Protein 1GXU (pdb70)

Sequence (88 aa):
NTSCCGVQLRIRGKVQGVGFRPFVWQLAQQLNLHGDVCNDGDGVEVRLREDPEVFLVQLYQHCPPLARIDSVEREPFIWSALPTEFTIR

Organism: Escherichia coli (strain K12) (NCBI:txid83333)

InterPro dom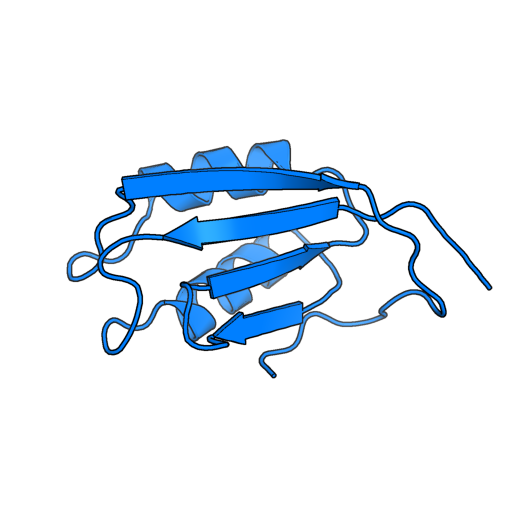ains:
  IPR001792 Acylphosphatase-like domain [PF00708] (10-77)
  IPR001792 Acylphosphatase-like domain [PS51160] (8-92)
  IPR004421 Carbamoyltransferase, HypF-type [PIRSF006256] (8-743)
  IPR004421 Carbamoyltransferase, HypF-type [TIGR00143] (11-738)
  IPR006070 Threonylcarbamoyl-AMP synthase-like domain [PF01300] (209-373)
  IPR006070 Threonylcarbamoyl-AMP synthase-like domain [PS51163] (200-376)
  IPR011125 Zinc finger, HypF-type [PF07503] (108-141)
  IPR011125 Zinc finger, HypF-type [PF07503] (158-190)
  IPR017945 DHBP synthase RibB-like alpha/beta domain superfamily [SSF55821] (175-379)
  IPR017968 Acylphosphatase, conserved site [PS00150] (13-23)
  IPR036046 Acylphosphatase-like domain superfamily [SSF54975] (8-91)
  IPR041440 HypF, Kae1-like domain [PF17788] (390-486)
  IPR051060 Carbamoyltransferase HypF-like [PTHR42959] (1-745)
  IPR055128 Carbamoyltransferase, Kae1-li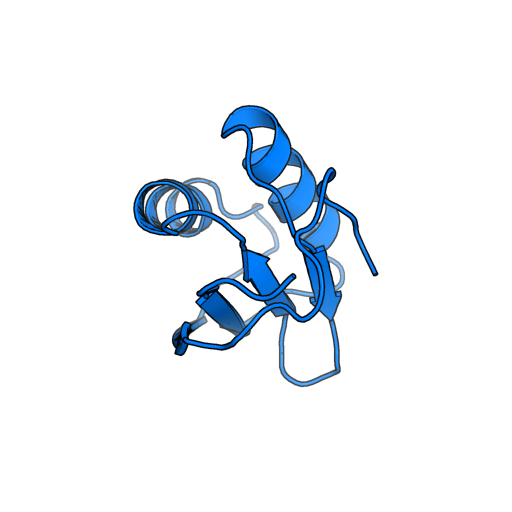ke domain, second subdomain [PF22521] (499-734)

Solvent-accessible surface area: 5092 Å² total; per-residue (Å²): 161,91,29,93,7,8,31,0,33,0,67,33,91,7,125,79,15,41,3,92,77,33,0,96,83,8,0,82,122,50,110,16,41,2,13,0,13,39,82,73,75,14,0,20,0,58,0,101,52,118,0,90,88,1,31,91,55,0,110,134,117,34,19,139,110,13,126,30,89,42,34,101,129,94,102,43,112,17,96,66,60,20,113,114,5,59,82,144

Structure (mmCIF, N/CA/C/O backbone):
data_1GXU
#
_entry.id   1GXU
#
_cell.length_a   57.994
_cell.length_b   57.994
_cell.length_c   156.414
_cell.angle_alpha   90.00
_cell.angle_beta   90.00
_cell.angle_gamma   120.00
#
_symmetry.space_group_name_H-M   'H 3 2'
#
loop_
_entity.id
_entity.type
_entity.pdbx_description
1 polymer 'HYDROGENASE MATURATION PROTEIN HYPF'
2 non-polymer 'DIHYDROGENPHOSPHATE ION'
3 water water
#
loop_
_atom_site.group_PDB
_atom_site.id
_atom_site.type_symbol
_atom_site.label_atom_id
_atom_site.label_alt_id
_atom_site.label_comp_id
_atom_site.label_asym_id
_atom_site.label_entity_id
_atom_site.label_seq_id
_atom_site.pdbx_PDB_ins_code
_atom_site.Cartn_x
_atom_site.Cartn_y
_atom_site.Cartn_z
_atom_site.occupancy
_atom_site.B_iso_or_equiv
_atom_site.auth_seq_id
_atom_site.auth_comp_id
_atom_site.auth_asym_id
_atom_site.auth_atom_id
_atom_site.pdbx_PDB_model_num
ATOM 1 N N . ASN A 1 4 ? 16.031 11.864 84.700 1.00 46.32 4 ASN A N 1
ATOM 2 C CA . ASN A 1 4 ? 16.885 10.655 84.621 1.00 40.52 4 ASN A CA 1
ATOM 3 C C . ASN A 1 4 ? 16.489 9.714 83.480 1.00 37.40 4 ASN A C 1
ATOM 4 O O . ASN A 1 4 ? 16.017 10.139 82.410 1.00 35.39 4 ASN A O 1
ATOM 9 N N . THR A 1 5 ? 16.744 8.429 83.675 1.00 34.54 5 THR A N 1
ATOM 10 C CA . THR A 1 5 ? 16.535 7.475 82.588 1.00 32.27 5 THR A CA 1
ATOM 11 C C . THR A 1 5 ? 15.096 7.019 82.335 1.00 31.81 5 THR A C 1
ATOM 12 O O . THR A 1 5 ? 14.252 6.982 83.241 1.00 36.89 5 THR A O 1
ATOM 16 N N . SER A 1 6 ? 14.842 6.590 81.100 1.00 28.08 6 SER A N 1
ATOM 17 C CA . SER A 1 6 ? 13.513 6.123 80.698 1.00 27.36 6 SER A CA 1
ATOM 18 C C . SER A 1 6 ? 13.647 5.164 79.505 1.00 26.49 6 SER A C 1
ATOM 19 O O . SER A 1 6 ? 14.635 5.250 78.773 1.00 23.65 6 SER A O 1
ATOM 22 N N A CYS A 1 7 ? 12.639 4.318 79.325 0.50 25.37 7 CYS A N 1
ATOM 23 N N B CYS A 1 7 ? 12.711 4.221 79.337 0.50 27.79 7 CYS A N 1
ATOM 24 C CA A CYS A 1 7 ? 12.602 3.358 78.219 0.50 24.87 7 CYS A CA 1
ATOM 25 C CA B CYS A 1 7 ? 12.794 3.273 78.199 0.50 25.84 7 CYS A CA 1
ATOM 26 C C A CYS A 1 7 ? 12.249 4.096 76.941 0.50 27.51 7 C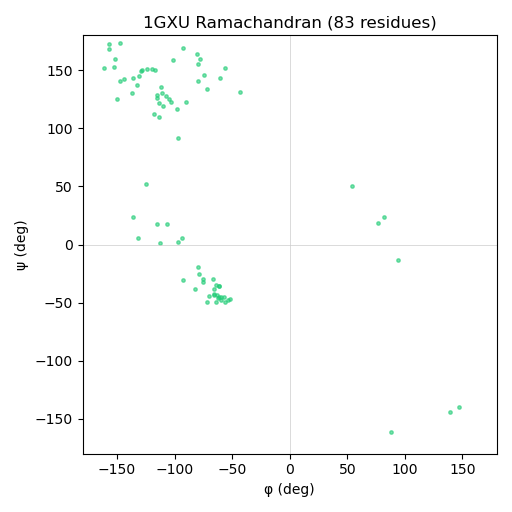YS A C 1
ATOM 27 C C B CYS A 1 7 ? 12.178 3.918 76.902 0.50 29.16 7 CYS A C 1
ATOM 28 O O A CYS A 1 7 ? 11.439 5.030 77.038 0.50 27.12 7 CYS A O 1
ATOM 29 O O B CYS A 1 7 ? 10.949 3.965 76.743 0.50 30.37 7 CYS A O 1
ATOM 34 N N . GLY A 1 8 ? 13.050 3.908 75.915 1.00 20.99 8 GLY A N 1
ATOM 35 C CA . GLY A 1 8 ? 12.800 4.463 74.605 1.00 22.06 8 GLY A CA 1
ATOM 36 C C . GLY A 1 8 ? 12.726 3.377 73.546 1.00 18.12 8 GLY A C 1
ATOM 37 O O . GLY A 1 8 ? 12.965 2.198 73.816 1.00 20.14 8 GLY A O 1
ATOM 38 N N . VAL A 1 9 ? 12.513 3.800 72.321 1.00 15.53 9 VAL A N 1
ATOM 39 C CA . VAL A 1 9 ? 12.545 2.903 71.204 1.00 15.00 9 VAL A CA 1
ATOM 40 C C . VAL A 1 9 ? 13.388 3.527 70.106 1.00 14.56 9 VAL A C 1
ATOM 41 O O . VAL A 1 9 ? 13.324 4.731 69.870 1.00 15.72 9 VAL A O 1
ATOM 45 N N . GLN A 1 10 ? 14.223 2.698 69.485 1.00 15.19 10 GLN A N 1
ATOM 46 C CA . GLN A 1 10 ? 14.980 3.097 68.322 1.00 15.97 10 GLN A CA 1
ATOM 47 C C . GLN A 1 10 ? 14.456 2.349 67.113 1.00 14.36 10 GLN A C 1
ATOM 48 O O . GLN A 1 10 ? 14.319 1.122 67.136 1.00 17.29 10 GLN A O 1
ATOM 54 N N . LEU A 1 11 ? 14.178 3.080 66.055 1.00 13.35 11 LEU A N 1
ATOM 55 C CA . LEU A 1 11 ? 13.748 2.518 64.783 1.00 14.05 11 LEU A CA 1
ATOM 56 C C . LEU A 1 11 ? 14.824 2.718 63.752 1.00 13.41 11 LEU A C 1
ATOM 57 O O . LEU A 1 11 ? 15.426 3.801 63.700 1.00 16.24 11 LEU A O 1
ATOM 62 N N . ARG A 1 12 ? 15.104 1.701 62.973 1.00 12.90 12 ARG A N 1
ATOM 63 C CA . ARG A 1 12 ? 16.073 1.768 61.912 1.00 13.24 12 ARG A CA 1
ATOM 64 C C . ARG A 1 12 ? 15.361 1.518 60.594 1.00 12.05 12 ARG A C 1
ATOM 65 O O . ARG A 1 12 ? 14.842 0.423 60.377 1.00 12.57 12 ARG A O 1
ATOM 73 N N . ILE A 1 13 ? 15.306 2.561 59.785 1.00 12.15 13 ILE A N 1
ATOM 74 C CA . ILE A 1 13 ? 14.505 2.580 58.554 1.00 11.70 13 ILE A CA 1
ATOM 75 C C . ILE A 1 13 ? 15.465 2.560 57.365 1.00 11.51 13 ILE A C 1
ATOM 76 O O . ILE A 1 13 ? 16.268 3.464 57.226 1.00 12.63 13 ILE A O 1
ATOM 81 N N . ARG A 1 14 ? 15.374 1.534 56.523 1.00 11.48 14 ARG A N 1
ATOM 82 C CA . ARG A 1 14 ? 16.280 1.371 55.401 1.00 11.65 14 ARG A CA 1
ATOM 83 C C . ARG A 1 14 ? 15.538 1.368 54.101 1.00 11.66 14 ARG A C 1
ATOM 84 O O . ARG A 1 14 ? 14.340 0.994 54.046 1.00 12.44 14 ARG A O 1
ATOM 92 N N . GLY A 1 15 ? 16.221 1.809 53.053 1.00 11.86 15 GLY A N 1
ATOM 93 C CA . GLY A 1 15 ? 15.642 1.824 51.716 1.00 12.86 15 GLY A CA 1
ATOM 94 C C . GLY A 1 15 ? 16.218 3.016 50.971 1.00 12.18 15 GLY A C 1
ATOM 95 O O . GLY A 1 15 ? 17.420 3.282 51.068 1.00 12.96 15 GLY A O 1
ATOM 96 N N . LYS A 1 16 ? 15.362 3.687 50.200 1.00 12.36 16 LYS A N 1
ATOM 97 C CA . LYS A 1 16 ? 15.733 4.914 49.534 1.00 12.58 16 LYS A CA 1
ATOM 98 C C . LYS A 1 16 ? 15.223 6.025 50.439 1.00 11.94 16 LYS A C 1
ATOM 99 O O . LYS A 1 16 ? 14.060 6.400 50.402 1.00 13.23 16 LYS A O 1
ATOM 106 N N . VAL A 1 17 ? 16.094 6.462 51.343 1.00 12.31 17 VAL A N 1
ATOM 107 C CA . VAL A 1 17 ? 15.714 7.240 52.500 1.00 13.66 17 VAL A CA 1
ATOM 108 C C . VAL A 1 17 ? 16.660 8.396 52.729 1.00 13.66 17 VAL A C 1
ATOM 109 O O . VAL A 1 17 ? 16.708 8.932 53.834 1.00 15.89 17 VAL A O 1
ATOM 113 N N . GLN A 1 18 ? 17.343 8.835 51.661 1.00 13.70 18 GLN A N 1
ATOM 114 C CA . GLN A 1 18 ? 18.218 9.962 51.695 1.00 15.94 18 GLN A CA 1
ATOM 115 C C . GLN A 1 18 ? 18.193 10.684 50.352 1.00 15.60 18 GLN A C 1
ATOM 116 O O . GLN A 1 18 ? 17.939 10.078 49.310 1.00 16.76 18 GLN A O 1
ATOM 125 N N . GLY A 1 19 ? 18.225 12.022 50.436 1.00 14.96 19 GLY A N 1
ATOM 126 C CA . GLY A 1 19 ? 17.999 12.858 49.250 1.00 15.43 19 GLY A CA 1
ATOM 127 C C . GLY A 1 19 ? 16.535 12.956 48.841 1.00 15.96 19 GLY A C 1
ATOM 128 O O . GLY A 1 19 ? 16.234 13.352 47.711 1.00 16.24 19 GLY A O 1
ATOM 129 N N . VAL A 1 20 ? 15.617 12.631 49.748 1.00 14.33 20 VAL A N 1
ATOM 130 C CA . VAL A 1 20 ? 14.227 12.471 49.382 1.00 15.09 20 VAL A CA 1
ATOM 131 C C . VAL A 1 20 ? 13.282 13.210 50.303 1.00 13.17 20 VAL A C 1
ATOM 132 O O . VAL A 1 20 ? 12.086 13.091 50.193 1.00 15.80 20 VAL A O 1
ATOM 136 N N . GLY A 1 21 ? 13.854 13.980 51.215 1.00 14.40 21 GLY A N 1
ATOM 137 C CA . GLY A 1 21 ? 13.075 14.668 52.208 1.00 14.81 21 GLY A CA 1
ATOM 138 C C . GLY A 1 21 ? 12.680 13.825 53.392 1.00 12.86 21 GLY A C 1
ATOM 139 O O . GLY A 1 21 ? 11.713 14.123 54.086 1.00 13.53 21 GLY A O 1
ATOM 140 N N . PHE A 1 22 ? 13.443 12.769 53.656 1.00 13.07 22 PHE A N 1
ATOM 141 C CA . PHE A 1 22 ? 13.070 11.820 54.668 1.00 11.59 22 PHE A CA 1
ATOM 142 C C . PHE A 1 22 ? 13.209 12.350 56.078 1.00 11.36 22 PHE A C 1
ATOM 143 O O . PHE A 1 22 ? 12.315 12.171 56.881 1.00 12.00 22 PHE A O 1
ATOM 151 N N . ARG A 1 23 ? 14.351 12.946 56.428 1.00 11.14 23 ARG A N 1
ATOM 152 C CA . ARG A 1 23 ? 14.464 13.475 57.799 1.00 11.64 23 ARG A CA 1
ATOM 153 C C . ARG A 1 23 ? 13.392 14.541 58.095 1.00 12.03 23 ARG A C 1
ATOM 154 O O . ARG A 1 23 ? 12.764 14.530 59.133 1.00 11.66 23 ARG A O 1
ATOM 162 N N . PRO A 1 24 ? 13.164 15.526 57.115 1.00 13.07 24 PRO A N 1
ATOM 163 C CA . PRO A 1 24 ? 12.060 16.495 57.356 1.00 12.75 24 PRO A CA 1
ATOM 164 C C . PRO A 1 24 ? 10.696 15.828 57.464 1.00 11.88 24 PRO A C 1
ATOM 165 O O . PRO A 1 24 ? 9.853 16.286 58.221 1.00 13.42 24 PRO A O 1
ATOM 169 N N . PHE A 1 25 ? 10.455 14.762 56.684 1.00 12.61 25 PHE A N 1
ATOM 170 C CA . PHE A 1 25 ? 9.201 14.000 56.757 1.00 12.58 25 PHE A CA 1
ATOM 171 C C . PHE A 1 25 ? 9.015 13.424 58.150 1.00 12.00 25 PHE A C 1
ATOM 172 O O . PHE A 1 25 ? 7.955 13.575 58.766 1.00 13.20 25 PHE A O 1
ATOM 180 N N . VAL A 1 26 ? 10.071 12.798 58.656 1.00 12.17 26 VAL A N 1
ATOM 181 C CA . VAL A 1 26 ? 9.998 12.241 60.002 1.00 11.73 26 VAL A CA 1
ATOM 182 C C . VAL A 1 26 ? 9.746 13.338 61.030 1.00 12.38 26 VAL A C 1
ATOM 183 O O . VAL A 1 26 ? 8.939 13.169 61.955 1.00 12.74 26 VAL A O 1
ATOM 187 N N . TRP A 1 27 ? 10.471 14.440 60.900 1.00 12.23 27 TRP A N 1
ATOM 188 C CA . TRP A 1 27 ? 10.260 15.532 61.841 1.00 11.93 27 TRP A CA 1
ATOM 189 C C . TRP A 1 27 ? 8.793 15.994 61.832 1.00 12.83 27 TRP A C 1
ATOM 190 O O . TRP A 1 27 ? 8.198 16.228 62.907 1.00 13.43 27 TRP A O 1
ATOM 201 N N . GLN A 1 28 ? 8.217 16.163 60.640 1.00 12.68 28 GLN A N 1
ATOM 202 C CA . GLN A 1 28 ? 6.861 16.649 60.563 1.00 14.58 28 GLN A CA 1
ATOM 203 C C . GLN A 1 28 ? 5.868 15.652 61.150 1.00 14.24 28 GLN A C 1
ATOM 204 O O . GLN A 1 28 ? 4.916 16.021 61.843 1.00 15.67 28 GLN A O 1
ATOM 210 N N . LEU A 1 29 ? 6.105 14.384 60.909 1.00 14.53 29 LEU A N 1
ATOM 211 C CA . LEU A 1 29 ? 5.252 13.347 61.485 1.00 15.19 29 LEU A CA 1
ATOM 212 C C . LEU A 1 29 ? 5.331 13.383 63.014 1.00 15.29 29 LEU A C 1
ATOM 213 O O . LEU A 1 29 ? 4.328 13.306 63.725 1.00 15.83 29 LEU A O 1
ATOM 218 N N . ALA A 1 30 ? 6.544 13.485 63.533 1.00 15.29 30 ALA A N 1
ATOM 219 C CA . ALA A 1 30 ? 6.735 13.568 64.974 1.00 16.72 30 ALA A CA 1
ATOM 220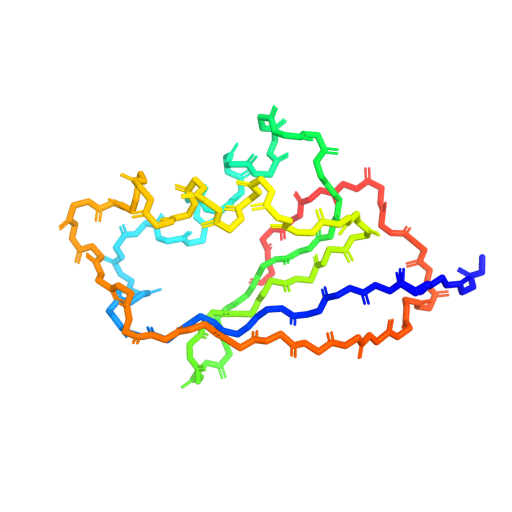 C C . ALA A 1 30 ? 6.067 14.805 65.576 1.00 17.19 30 ALA A C 1
ATOM 221 O O . ALA A 1 30 ? 5.396 14.741 66.626 1.00 19.10 30 ALA A O 1
ATOM 223 N N . GLN A 1 31 ? 6.085 15.911 64.842 1.00 16.03 31 GLN A N 1
ATOM 224 C CA . GLN A 1 31 ? 5.394 17.094 65.350 1.00 18.48 31 GLN A CA 1
ATOM 225 C C . GLN A 1 31 ? 3.886 16.881 65.421 1.00 16.95 31 GLN A C 1
ATOM 226 O O . GLN A 1 31 ? 3.221 17.250 66.395 1.00 19.75 31 GLN A O 1
ATOM 232 N N . GLN A 1 32 ? 3.337 16.277 64.367 1.00 16.35 32 GLN A N 1
ATOM 233 C CA . GLN A 1 32 ? 1.900 16.032 64.300 1.00 17.50 32 GLN A CA 1
ATOM 234 C C . GLN A 1 32 ? 1.436 15.070 65.380 1.00 17.18 32 GLN A C 1
ATOM 235 O O . GLN A 1 32 ? 0.294 15.154 65.841 1.00 19.62 32 GLN A O 1
ATOM 241 N N . LEU A 1 33 ? 2.274 14.101 65.714 1.00 15.46 33 LEU A N 1
ATOM 242 C CA . LEU A 1 33 ? 1.971 13.094 66.703 1.00 15.36 33 LEU A CA 1
ATOM 243 C C . LEU A 1 33 ? 2.472 13.453 68.104 1.00 16.76 33 LEU A C 1
ATOM 244 O O . LEU A 1 33 ? 2.289 12.697 69.050 1.00 18.41 33 LEU A O 1
ATOM 249 N N . ASN A 1 34 ? 3.010 14.651 68.271 1.00 16.16 34 ASN A N 1
ATOM 250 C CA . ASN A 1 34 ? 3.500 15.090 69.559 1.00 17.25 34 ASN A CA 1
ATOM 251 C C . ASN A 1 34 ? 4.501 14.097 70.156 1.00 16.20 34 ASN A C 1
ATOM 252 O O . ASN A 1 34 ? 4.484 13.796 71.346 1.00 19.08 34 ASN A O 1
ATOM 257 N N . LEU A 1 35 ? 5.493 13.712 69.355 1.00 15.28 35 LEU A N 1
ATOM 258 C CA . LEU A 1 35 ? 6.543 12.808 69.768 1.00 15.00 35 LEU A CA 1
ATOM 259 C C . LEU A 1 35 ? 7.817 13.557 70.084 1.00 14.12 35 LEU A C 1
ATOM 260 O O . LEU A 1 35 ? 8.026 14.655 69.573 1.00 16.23 35 LEU A O 1
ATOM 265 N N . HIS A 1 36 ? 8.683 12.936 70.865 1.00 14.90 36 HIS A N 1
ATOM 266 C CA . HIS A 1 36 ? 9.938 13.537 71.299 1.00 14.74 36 HIS A CA 1
ATOM 267 C C . HIS A 1 36 ? 11.070 12.544 71.061 1.00 13.96 36 HIS A C 1
ATOM 268 O O . HI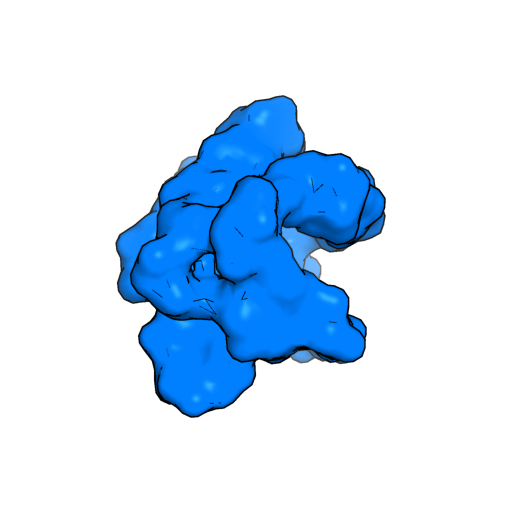S A 1 36 ? 10.906 11.337 71.250 1.00 15.66 36 HIS A O 1
A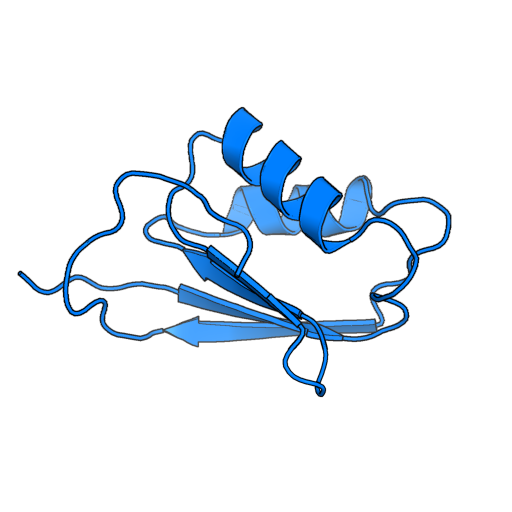TOM 275 N N . GLY A 1 37 ? 12.226 13.070 70.702 1.00 14.17 37 GLY A N 1
ATOM 276 C CA . GLY A 1 37 ? 13.374 12.293 70.332 1.00 13.13 37 GLY A CA 1
ATOM 277 C C . GLY A 1 37 ? 14.087 12.898 69.145 1.00 13.75 37 GLY A C 1
ATOM 278 O O . GLY A 1 37 ? 14.208 14.119 69.087 1.00 13.96 37 GLY A O 1
ATOM 279 N N . ASP A 1 38 ? 14.633 12.059 68.258 1.00 12.91 38 ASP A N 1
ATOM 280 C CA . ASP A 1 38 ? 15.425 12.612 67.196 1.00 13.11 38 ASP A CA 1
ATOM 281 C C . ASP A 1 38 ? 15.488 11.666 66.010 1.00 12.07 38 ASP A C 1
ATOM 282 O O . ASP A 1 38 ? 15.067 10.502 66.072 1.00 12.51 38 ASP A O 1
ATOM 287 N N . VAL A 1 39 ? 15.995 12.210 64.916 1.00 12.96 39 VAL A N 1
ATOM 288 C CA . VAL A 1 39 ? 16.187 11.457 63.688 1.00 13.97 39 VAL A CA 1
ATOM 289 C C . VAL A 1 39 ? 17.544 11.795 63.131 1.00 13.86 39 VAL A C 1
ATOM 290 O O . VAL A 1 39 ? 17.976 12.956 63.181 1.00 14.52 39 VAL A O 1
ATOM 294 N N . CYS A 1 40 ? 18.217 10.810 62.560 1.00 14.39 40 CYS A N 1
ATOM 295 C CA . CYS A 1 40 ? 19.487 11.047 61.894 1.00 16.41 40 CYS A CA 1
ATOM 296 C C . CYS A 1 40 ? 19.699 10.031 60.798 1.00 14.89 40 CYS A C 1
ATOM 297 O O . CYS A 1 40 ? 19.030 9.023 60.760 1.00 19.73 40 CYS A O 1
ATOM 301 N N . ASN A 1 41 ? 20.562 10.342 59.868 1.00 14.82 41 ASN A N 1
ATOM 302 C CA . ASN A 1 41 ? 21.018 9.404 58.856 1.00 15.72 41 ASN A CA 1
ATOM 303 C C . ASN A 1 41 ? 22.493 9.156 59.118 1.00 16.67 41 ASN A C 1
ATOM 304 O O . ASN A 1 41 ? 23.306 10.062 59.053 1.00 17.61 41 ASN A O 1
ATOM 309 N N . ASP A 1 42 ? 22.808 7.957 59.574 1.00 18.60 42 ASP A N 1
ATOM 310 C CA . ASP A 1 42 ? 24.147 7.546 59.989 1.00 19.18 42 ASP A CA 1
ATOM 311 C C . ASP A 1 42 ? 24.815 6.617 59.023 1.00 19.17 42 ASP A C 1
ATOM 312 O O . ASP A 1 42 ? 25.844 6.025 59.361 1.00 21.73 42 ASP A O 1
ATOM 317 N N . GLY A 1 43 ? 24.323 6.566 57.780 1.00 17.96 43 GLY A N 1
ATOM 318 C CA . GLY A 1 43 ? 24.967 5.726 56.767 1.00 18.11 43 GLY A CA 1
ATOM 319 C C . GLY A 1 43 ? 24.393 4.316 56.601 1.00 18.05 43 GLY A C 1
ATOM 320 O O . GLY A 1 43 ? 24.715 3.643 55.620 1.00 19.21 43 GLY A O 1
ATOM 321 N N . ASP A 1 44 ? 23.566 3.863 57.520 1.00 16.34 44 ASP A N 1
ATOM 322 C CA . ASP A 1 44 ? 22.881 2.569 57.417 1.00 15.20 44 ASP A CA 1
ATOM 323 C C . ASP A 1 44 ? 21.397 2.818 57.562 1.00 17.00 44 ASP A C 1
ATOM 324 O O . ASP A 1 44 ? 20.714 2.147 58.317 1.00 18.10 44 ASP A O 1
ATOM 329 N N . GLY A 1 45 ? 20.909 3.741 56.764 1.00 17.53 45 GLY A N 1
ATOM 330 C CA . GLY A 1 45 ? 19.544 4.181 56.842 1.00 19.40 45 GLY A CA 1
ATOM 331 C C . GLY A 1 45 ? 19.338 5.308 57.817 1.00 17.14 45 GLY A C 1
ATOM 332 O O . GLY A 1 45 ? 20.243 6.028 58.224 1.00 22.82 45 GLY A O 1
ATOM 333 N N . VAL A 1 46 ? 18.111 5.467 58.201 1.00 13.56 46 VAL A N 1
ATOM 334 C CA . VAL A 1 46 ? 17.636 6.534 59.057 1.00 13.91 46 VAL A CA 1
ATOM 335 C C . VAL A 1 46 ? 17.314 5.932 60.429 1.00 14.84 46 VAL A C 1
ATOM 336 O O . VAL A 1 46 ? 16.637 4.907 60.535 1.00 17.32 46 VAL A O 1
ATOM 340 N N . GLU A 1 47 ? 17.871 6.531 61.479 1.00 13.76 47 GLU A N 1
ATOM 341 C CA . GLU A 1 47 ? 17.584 6.132 62.828 1.00 12.96 47 GLU A CA 1
ATOM 342 C C . GLU A 1 47 ? 16.671 7.129 63.511 1.00 13.14 47 GLU A C 1
ATOM 343 O O . GLU A 1 47 ? 16.977 8.332 63.530 1.00 14.57 47 GLU A O 1
ATOM 349 N N . VAL A 1 48 ? 15.554 6.639 64.041 1.00 12.10 48 VAL A N 1
ATOM 350 C CA . VAL A 1 48 ? 14.586 7.451 64.777 1.00 12.63 48 VAL A CA 1
ATOM 351 C C . VAL A 1 48 ? 14.579 6.963 66.195 1.00 13.11 48 VAL A C 1
ATOM 352 O O . VAL A 1 48 ? 14.432 5.764 66.428 1.00 15.95 48 VAL A O 1
ATOM 356 N N . ARG A 1 49 ? 14.784 7.857 67.135 1.00 12.66 49 ARG A N 1
ATOM 357 C CA . ARG A 1 49 ? 14.695 7.507 68.541 1.00 14.06 49 ARG A CA 1
ATOM 358 C C . ARG A 1 49 ? 13.541 8.273 69.153 1.00 13.02 49 ARG A C 1
ATOM 359 O O . ARG A 1 49 ? 13.417 9.487 68.966 1.00 13.71 49 ARG A O 1
ATOM 367 N N . LEU A 1 50 ? 12.664 7.534 69.834 1.00 13.69 50 LEU A N 1
ATOM 368 C CA . LEU A 1 50 ? 11.460 8.100 70.397 1.00 13.70 50 LEU A CA 1
ATOM 369 C C . LEU A 1 50 ? 11.373 7.838 71.878 1.00 14.15 50 LEU A C 1
ATOM 370 O O . LEU A 1 50 ? 11.799 6.801 72.384 1.00 15.55 50 LEU A O 1
ATOM 375 N N . ARG A 1 51 ? 10.704 8.762 72.549 1.00 16.52 51 ARG A N 1
ATOM 376 C CA . ARG A 1 51 ? 10.326 8.624 73.935 1.00 17.10 51 ARG A CA 1
ATOM 377 C C . ARG A 1 51 ? 9.040 7.787 74.047 1.00 18.85 51 ARG A C 1
ATOM 378 O O . ARG A 1 51 ? 8.879 7.009 74.990 1.00 23.00 51 ARG A O 1
ATOM 386 N N . GLU A 1 52 ? 8.123 7.982 73.114 1.00 18.45 52 GLU A N 1
ATOM 387 C CA . GLU A 1 52 ? 6.807 7.379 73.104 1.00 18.62 52 GLU A CA 1
ATOM 388 C C . GLU A 1 52 ? 6.743 6.079 72.318 1.00 19.46 52 GLU A C 1
ATOM 389 O O . GLU A 1 52 ? 7.686 5.729 71.612 1.00 22.19 52 GLU A O 1
ATOM 395 N N . ASP A 1 53 ? 5.624 5.356 72.443 1.00 20.82 53 ASP A N 1
ATOM 396 C CA . ASP A 1 53 ? 5.367 4.155 71.652 1.00 23.24 53 ASP A CA 1
ATOM 397 C C . ASP A 1 53 ? 5.358 4.565 70.170 1.00 19.11 53 ASP A C 1
ATOM 398 O O . ASP A 1 53 ? 4.789 5.595 69.828 1.00 21.18 53 ASP A O 1
ATOM 403 N N . PRO A 1 54 ? 5.867 3.712 69.293 1.00 18.63 54 PRO A N 1
ATOM 404 C CA . PRO A 1 54 ? 6.073 4.070 67.902 1.00 17.37 54 PRO A CA 1
ATOM 405 C C . PRO A 1 54 ? 4.994 3.651 66.942 1.00 15.35 54 PRO A C 1
ATOM 406 O O . PRO A 1 54 ? 5.129 3.855 65.764 1.00 16.66 54 PRO A O 1
ATOM 410 N N . GLU A 1 55 ? 3.914 3.032 67.436 1.00 17.60 55 GLU A N 1
ATOM 411 C CA . GLU A 1 55 ? 3.014 2.364 66.528 1.00 17.40 55 GLU A CA 1
ATOM 412 C C . GLU A 1 55 ? 2.307 3.269 65.534 1.00 16.11 55 GLU A C 1
ATOM 413 O O . GLU A 1 55 ? 2.285 2.944 64.343 1.00 16.94 55 GLU A O 1
ATOM 419 N N . VAL A 1 56 ? 1.687 4.376 65.986 1.00 15.91 56 VAL A N 1
ATOM 420 C CA . VAL A 1 56 ? 1.005 5.258 65.045 1.00 15.76 56 VAL A CA 1
ATOM 421 C C . VAL A 1 56 ? 2.045 5.848 64.070 1.00 13.84 56 VAL A C 1
ATOM 422 O O . VAL A 1 56 ? 1.801 5.960 62.889 1.00 15.47 56 VAL A O 1
ATOM 426 N N . PHE A 1 57 ? 3.198 6.272 64.613 1.00 14.94 57 PHE A N 1
ATOM 427 C CA . PHE A 1 57 ? 4.279 6.793 63.794 1.00 14.62 57 PHE A CA 1
ATOM 428 C C . PHE A 1 57 ? 4.610 5.803 62.685 1.00 13.87 57 PHE A C 1
ATOM 429 O O . PHE A 1 57 ? 4.754 6.176 61.536 1.00 15.15 57 PHE A O 1
ATOM 437 N N . LEU A 1 58 ? 4.746 4.534 63.044 1.00 14.45 58 LEU A N 1
ATOM 438 C CA . LEU A 1 58 ? 5.148 3.533 62.044 1.00 16.14 58 LEU A CA 1
ATOM 439 C C . LEU A 1 58 ? 4.081 3.348 60.982 1.00 15.85 58 LEU A C 1
ATOM 440 O O . LEU A 1 58 ? 4.386 3.266 59.780 1.00 17.17 58 LEU A O 1
ATOM 448 N N . VAL A 1 59 ? 2.810 3.294 61.407 1.00 17.13 59 VAL A N 1
ATOM 449 C CA . VAL A 1 59 ? 1.743 3.216 60.430 1.00 18.52 59 VAL A CA 1
ATOM 450 C C . VAL A 1 59 ? 1.838 4.327 59.405 1.00 16.24 59 VAL A C 1
ATOM 451 O O . VAL A 1 59 ? 1.778 4.129 58.183 1.00 19.39 59 VAL A O 1
ATOM 455 N N . GLN A 1 60 ? 2.021 5.546 59.918 1.00 17.39 60 GLN A N 1
ATOM 456 C CA . GLN A 1 60 ? 1.969 6.707 59.054 1.00 15.60 60 GLN A CA 1
ATOM 457 C C . GLN A 1 60 ? 3.274 6.926 58.250 1.00 14.45 60 GLN A C 1
ATOM 458 O O . GLN A 1 60 ? 3.205 7.418 57.137 1.00 15.58 60 GLN A O 1
ATOM 464 N N . LEU A 1 61 ? 4.382 6.425 58.783 1.00 15.02 61 LEU A N 1
ATOM 465 C CA . LEU A 1 61 ? 5.656 6.420 58.084 1.00 13.78 61 LEU A CA 1
ATOM 466 C C . LEU A 1 61 ? 5.463 5.685 56.740 1.00 13.89 61 LEU A C 1
ATOM 467 O O . LEU A 1 61 ? 5.862 6.156 55.690 1.00 14.33 61 LEU A O 1
ATOM 472 N N . TYR A 1 62 ? 4.848 4.493 56.813 1.00 14.33 62 TYR A N 1
ATOM 473 C CA . TYR A 1 62 ? 4.652 3.704 55.630 1.00 14.28 62 TYR A CA 1
ATOM 474 C C . TYR A 1 62 ? 3.641 4.290 54.695 1.00 14.35 62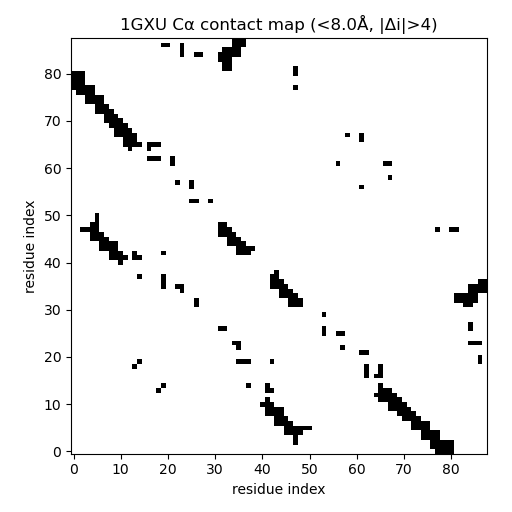 TYR A C 1
ATOM 475 O O . TYR A 1 62 ? 3.842 4.318 53.491 1.00 16.69 62 TYR A O 1
ATOM 484 N N . GLN A 1 63 ? 2.518 4.750 55.237 1.00 14.81 63 GLN A N 1
ATOM 485 C CA . GLN A 1 63 ? 1.405 5.131 54.392 1.00 15.52 63 GLN A CA 1
ATOM 486 C C . GLN A 1 63 ? 1.636 6.446 53.699 1.00 16.50 63 GLN A C 1
ATOM 487 O O . GLN A 1 63 ? 1.136 6.665 52.595 1.00 19.86 63 GLN A O 1
ATOM 493 N N . HIS A 1 64 ? 2.414 7.327 54.335 1.00 15.72 64 HIS A N 1
ATOM 494 C CA . HIS A 1 64 ? 2.598 8.641 53.844 1.00 16.95 64 HIS A CA 1
ATOM 495 C C . HIS A 1 64 ? 4.060 8.917 53.417 1.00 17.57 64 HIS A C 1
ATOM 496 O O . HIS A 1 64 ? 4.419 10.057 53.168 1.00 19.72 64 HIS A O 1
ATOM 503 N N . CYS A 1 65 ? 4.835 7.855 53.206 1.00 16.82 65 CYS A N 1
ATOM 504 C CA . CYS A 1 65 ? 6.208 7.905 52.686 1.00 17.55 65 CYS A CA 1
ATOM 505 C C . CYS A 1 65 ? 6.247 8.892 51.532 1.00 19.49 65 CYS A C 1
ATOM 506 O O . CYS A 1 65 ? 5.485 8.731 50.579 1.00 19.77 65 CYS A O 1
ATOM 509 N N . PRO A 1 66 ? 7.224 9.817 51.525 1.00 18.47 66 PRO A N 1
ATOM 510 C CA . PRO A 1 66 ? 7.391 10.775 50.421 1.00 20.89 66 PRO A CA 1
ATOM 511 C C . PRO A 1 66 ? 7.540 10.047 49.115 1.00 16.92 66 PRO A C 1
ATOM 512 O O . PRO A 1 66 ? 8.079 8.977 49.047 1.00 16.12 66 PRO A O 1
ATOM 516 N N . PRO A 1 67 ? 7.132 10.698 48.047 1.00 19.41 67 PRO A N 1
ATOM 517 C CA . PRO A 1 67 ? 7.005 9.997 46.784 1.00 19.15 67 PRO A CA 1
ATOM 518 C C . PRO A 1 67 ? 8.334 9.519 46.207 1.00 15.93 67 PRO A C 1
ATOM 519 O O . PRO A 1 67 ? 8.403 8.468 45.523 1.00 20.13 67 PRO A O 1
ATOM 523 N N . LEU A 1 68 ? 9.428 10.226 46.486 1.00 14.78 68 LEU A N 1
ATOM 524 C CA . LEU A 1 68 ? 10.716 9.728 46.045 1.00 16.11 68 LEU A CA 1
ATOM 525 C C . LEU A 1 68 ? 11.283 8.658 46.916 1.00 16.33 68 LEU A C 1
ATOM 526 O O . LEU A 1 68 ? 12.274 8.045 46.551 1.00 19.57 68 LEU A O 1
ATOM 531 N N . ALA A 1 69 ? 10.804 8.562 48.141 1.00 14.77 69 ALA A N 1
ATOM 532 C CA . ALA A 1 69 ? 11.367 7.621 49.085 1.00 15.92 69 ALA A CA 1
ATOM 533 C C . ALA A 1 69 ? 10.818 6.226 48.848 1.00 15.54 69 ALA A C 1
ATOM 534 O O . ALA A 1 69 ? 9.775 6.027 48.208 1.00 16.99 69 ALA A O 1
ATOM 536 N N . ARG A 1 70 ? 11.483 5.236 49.414 1.00 14.21 70 ARG A N 1
ATOM 537 C CA . ARG A 1 70 ? 10.965 3.856 49.413 1.00 13.84 70 ARG A CA 1
ATOM 538 C C . ARG A 1 70 ? 11.497 3.196 50.670 1.00 13.67 70 ARG A C 1
ATOM 539 O O . ARG A 1 70 ? 12.719 3.178 50.909 1.00 14.89 70 ARG A O 1
ATOM 547 N N . ILE A 1 71 ? 10.621 2.652 51.471 1.00 13.03 71 ILE A N 1
ATOM 548 C CA . ILE A 1 71 ? 10.995 1.966 52.684 1.00 12.47 71 ILE A CA 1
ATOM 549 C C . ILE A 1 71 ? 11.043 0.467 52.454 1.00 13.63 71 ILE A C 1
ATOM 550 O O . ILE A 1 71 ? 10.054 -0.140 52.047 1.00 17.29 71 ILE A O 1
ATOM 555 N N . ASP A 1 72 ? 12.247 -0.102 52.597 1.00 12.57 72 ASP A N 1
ATOM 556 C CA . ASP A 1 72 ? 12.466 -1.525 52.375 1.00 13.94 72 ASP A CA 1
ATOM 557 C C . ASP A 1 72 ? 12.339 -2.346 53.658 1.00 14.00 72 ASP A C 1
ATOM 558 O O . ASP A 1 72 ? 11.962 -3.513 53.619 1.00 15.96 72 ASP A O 1
ATOM 563 N N . SER A 1 73 ? 12.672 -1.749 54.784 1.00 14.38 73 SER A N 1
ATOM 564 C CA . SER A 1 73 ? 12.632 -2.444 56.060 1.00 14.75 73 SER A CA 1
ATOM 565 C C . SER A 1 73 ? 12.606 -1.444 57.195 1.00 12.86 73 SER A C 1
ATOM 566 O O . SER A 1 73 ? 13.157 -0.347 57.091 1.00 12.90 73 SER A O 1
ATOM 569 N N . VAL A 1 74 ? 12.013 -1.852 58.300 1.00 13.29 74 VAL A N 1
ATOM 570 C CA . VAL A 1 74 ? 12.103 -1.114 59.558 1.00 12.81 74 VAL A CA 1
ATOM 571 C C . VAL A 1 74 ? 12.336 -2.113 60.687 1.00 13.26 74 VAL A C 1
ATOM 572 O O . VAL A 1 74 ? 11.639 -3.108 60.826 1.00 15.79 74 VAL A O 1
ATOM 576 N N . GLU A 1 75 ? 13.317 -1.848 61.506 1.00 12.34 75 GLU A N 1
ATOM 577 C CA . GLU A 1 75 ? 13.600 -2.639 62.677 1.00 13.72 75 GLU A CA 1
ATOM 578 C C . GLU A 1 75 ? 13.426 -1.788 63.913 1.00 14.23 75 GLU A C 1
ATOM 579 O O . GLU A 1 75 ? 13.618 -0.572 63.860 1.00 16.15 75 GLU A O 1
ATOM 585 N N . ARG A 1 76 ? 13.050 -2.408 65.012 1.00 14.14 76 ARG A N 1
ATOM 586 C CA . ARG A 1 76 ? 12.903 -1.692 66.265 1.00 14.98 76 ARG A CA 1
ATOM 587 C C . ARG A 1 76 ? 13.649 -2.392 67.380 1.00 15.26 76 ARG A C 1
ATOM 588 O O . ARG A 1 76 ? 13.742 -3.617 67.417 1.00 17.33 76 ARG A O 1
ATOM 596 N N . GLU A 1 77 ? 14.122 -1.602 68.319 1.00 15.19 77 GLU A N 1
ATOM 597 C CA . GLU A 1 77 ? 14.701 -2.158 69.531 1.00 16.46 77 GLU A CA 1
ATOM 598 C C . GLU A 1 77 ? 14.536 -1.161 70.678 1.00 15.60 77 GLU A C 1
ATOM 599 O O . GLU A 1 77 ? 14.511 0.050 70.457 1.00 18.03 77 GLU A O 1
ATOM 605 N N . PRO A 1 78 ? 14.485 -1.644 71.904 1.00 17.18 78 PRO A N 1
ATOM 606 C CA . PRO A 1 78 ? 14.404 -0.722 73.018 1.00 16.77 78 PRO A CA 1
ATOM 607 C C . PRO A 1 78 ? 15.758 -0.112 73.306 1.00 18.42 78 PRO A C 1
ATOM 608 O O . PRO A 1 78 ? 16.790 -0.788 73.073 1.00 22.58 78 PRO A O 1
ATOM 612 N N . PHE A 1 79 ? 15.782 1.009 73.989 1.00 20.12 79 PHE A N 1
ATOM 613 C CA . PHE A 1 79 ? 17.055 1.464 74.592 1.00 20.07 79 PHE A CA 1
ATOM 614 C C . PHE A 1 79 ? 16.697 2.391 75.736 1.00 20.04 79 PHE A C 1
ATOM 615 O O . PHE A 1 79 ? 15.528 2.691 75.944 1.00 23.27 79 PHE A O 1
ATOM 623 N N . ILE A 1 80 ? 17.693 2.781 76.495 1.00 21.93 80 ILE A N 1
ATOM 624 C CA . ILE A 1 80 ? 17.484 3.685 77.612 1.00 21.88 80 ILE A CA 1
ATOM 625 C C . ILE A 1 80 ? 17.918 5.105 77.287 1.00 19.28 80 ILE A C 1
ATOM 626 O O . ILE A 1 80 ? 19.080 5.336 77.017 1.00 22.47 80 ILE A O 1
ATOM 631 N N . TRP A 1 81 ? 17.002 6.050 77.409 1.00 18.62 81 TRP A N 1
ATOM 632 C CA . TRP A 1 81 ? 17.344 7.471 77.307 1.00 19.42 81 TRP A CA 1
ATOM 633 C C . TRP A 1 81 ? 18.111 7.863 78.571 1.00 21.97 81 TRP A C 1
ATOM 634 O O . TRP A 1 81 ? 17.658 7.587 79.668 1.00 24.69 81 TRP A O 1
ATOM 645 N N . SER A 1 82 ? 19.218 8.575 78.415 1.00 24.69 82 SER A N 1
ATOM 646 C CA . SER A 1 82 ? 19.965 9.110 79.576 1.00 27.31 82 SER A CA 1
ATOM 647 C C . SER A 1 82 ? 19.290 10.316 80.205 1.00 26.40 82 SER A C 1
ATOM 648 O O . SER A 1 82 ? 19.358 10.540 81.412 1.00 29.08 82 SER A O 1
ATOM 651 N N . ALA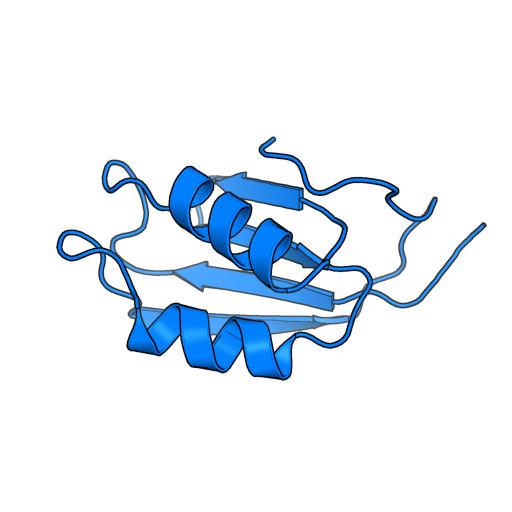 A 1 83 ? 18.633 11.075 79.357 1.00 27.29 83 ALA A N 1
ATOM 652 C CA . ALA A 1 83 ? 17.829 12.228 79.725 1.00 28.96 83 ALA A CA 1
ATOM 653 C C . ALA A 1 83 ? 16.672 12.177 78.759 1.00 28.04 83 ALA A C 1
ATOM 654 O O . ALA A 1 83 ? 16.832 11.927 77.559 1.00 29.91 83 ALA A O 1
ATOM 656 N N . LEU A 1 84 ? 15.505 12.516 79.227 1.00 29.44 84 LEU A N 1
ATOM 657 C CA . LEU A 1 84 ? 14.409 12.475 78.277 1.00 27.05 84 LEU A CA 1
ATOM 658 C C . LEU A 1 84 ? 14.373 13.704 77.356 1.00 22.87 84 LEU A C 1
ATOM 659 O O . LEU A 1 84 ? 14.599 14.859 77.746 1.00 23.98 84 LEU A O 1
ATOM 664 N N . PRO A 1 85 ? 14.055 13.447 76.110 1.00 19.99 85 PRO A N 1
ATOM 665 C CA . PRO A 1 85 ? 13.994 14.538 75.155 1.00 17.40 85 PRO A CA 1
ATOM 666 C C . PRO A 1 85 ? 12.748 15.404 75.361 1.00 17.31 85 PRO A C 1
ATOM 667 O O . PRO A 1 85 ? 11.661 14.855 75.632 1.00 18.96 85 PRO A O 1
ATOM 671 N N . THR A 1 86 ? 12.888 16.697 75.108 1.00 18.13 86 THR A N 1
ATOM 672 C CA . THR A 1 86 ? 11.806 17.663 75.252 1.00 19.03 86 THR A CA 1
ATOM 673 C C . THR A 1 86 ? 11.365 18.243 73.934 1.00 18.55 86 THR A C 1
ATOM 674 O O . THR A 1 86 ? 10.419 19.029 73.908 1.00 20.64 86 THR A O 1
ATOM 678 N N . GLU A 1 87 ? 11.977 17.801 72.850 1.00 17.46 87 GLU A N 1
ATOM 679 C CA . GLU A 1 87 ? 11.648 18.258 71.525 1.00 18.29 87 GLU A CA 1
ATOM 680 C C . GLU A 1 87 ? 11.894 17.062 70.596 1.00 14.74 87 GLU A C 1
ATOM 681 O O . GLU A 1 87 ? 12.409 16.035 71.030 1.00 15.24 87 GLU A O 1
ATOM 687 N N . PHE A 1 88 ? 11.533 17.222 69.343 1.00 15.94 88 PHE A N 1
ATOM 688 C CA . PHE A 1 88 ? 11.925 16.294 68.324 1.00 15.42 88 PHE A CA 1
ATOM 689 C C . PHE A 1 88 ? 12.857 17.024 67.375 1.00 16.82 88 PHE A C 1
ATOM 690 O O . PHE A 1 88 ? 12.482 18.020 66.787 1.00 19.55 88 PHE A O 1
ATOM 698 N N . THR A 1 89 ? 14.068 16.512 67.213 1.00 16.01 89 THR A N 1
ATOM 699 C CA . THR A 1 89 ? 15.066 17.205 66.457 1.00 19.43 89 THR A CA 1
ATOM 700 C C . THR A 1 89 ? 15.712 16.355 65.378 1.00 15.97 89 THR A C 1
ATOM 701 O O . THR A 1 89 ? 15.842 15.125 65.475 1.00 18.83 89 THR A O 1
ATOM 707 N N . ILE A 1 90 ? 16.129 17.040 64.328 1.00 14.90 90 ILE A N 1
ATOM 708 C CA . ILE A 1 90 ? 16.934 16.441 63.282 1.00 13.67 90 ILE A CA 1
ATOM 709 C C . ILE A 1 90 ? 18.407 16.605 63.662 1.00 15.74 90 ILE A C 1
ATOM 710 O O . ILE A 1 90 ? 18.869 17.728 63.907 1.00 17.69 90 ILE A O 1
ATOM 715 N N . ARG A 1 91 ? 19.128 15.494 63.747 1.00 15.88 91 ARG A N 1
ATOM 716 C CA . ARG A 1 91 ? 20.547 15.476 64.064 1.00 18.25 91 ARG A CA 1
ATOM 717 C C . ARG A 1 91 ? 21.397 14.943 62.937 1.00 21.32 91 ARG A C 1
ATOM 718 O O . ARG A 1 91 ? 20.803 14.632 61.886 1.00 21.60 91 ARG A O 1
#

Radius of gyration: 12.05 Å; Cα contacts (8 Å, |Δi|>4): 181; chains: 1; bounding box: 24×21×39 Å

Secondary structure (DSSP, 8-state):
--EEEEEEEEEEE-SSSSHHHHHHHHHHHHT--EEEEE-SSSEEEEESS--HHHHHHHHHT--TT-EEEEEEEEEEEESS--SSEEE-

GO terms:
  GO:0005515 protein binding (F, IPI)
  GO:0016743 carboxyl- or carbamoyltransferase activity (F, IDA)
  GO:0008270 zinc ion binding (F, IDA)
  GO:0051604 protein maturation (P, IDA)
  GO:0046944 protein carbamoylation (P, IDA)
  GO:0051604 protein maturation (P, IMP)
  GO:0065003 protein-containing complex assembly (P, IDA)

Foldseek 3Di:
DKDKKKKKFWDFQQPPQCNQVVLQVLCVVVVWFFEWEQPPRGIMTITRDDCVVVVVCCQVVPGPRTDTDDMDMDMDMDPDTGPGYYYD

CATH classification: 3.30.70.100

Nearest PDB structures (foldseek):
  1gxu-assembly1_A  TM=1.011E+00  e=5.572E-22  Escherichia coli
  1gxt-assembly1_A  TM=1.011E+00  e=1.712E-21  Escherichia coli
  3br8-assembly1_A  TM=8.111E-01  e=1.880E-08  unclassified
  4oj3-assembly1_A  TM=8.149E-01  e=6.647E-08  Saccharolobus solfataricus P2
  4hi1-assembly1_B  TM=7.495E-01  e=7.130E-08  Vibrio cholerae O395

B-factor: mean 21.82, std 10.39, range [11.14, 72.56]